Protein AF-A0A7J9J28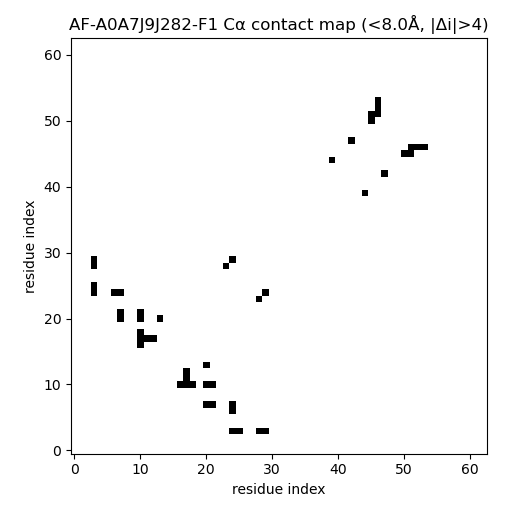2-F1 (afdb_monomer)

Foldseek 3Di:
DVVLVVQLVVLVVVPPCSVVSNVCSVPCVVVVVVVVVVCVVVDPPCVVVVVDVPDPPPPPPDD

Radius of gyration: 18.43 Å; Cα contacts (8 Å, |Δi|>4): 25; chains: 1; bounding box: 35×24×56 Å

InterPro domains:
  IPR008138 Saposin B type, region 2 [PF03489] (19-52)
  IPR008139 Saposin B type domain [PS50015] (1-56)
  IPR011001 Saposin-like [SSF47862] (2-53)
  IPR051428 Sphingolipid Activators and Surfactant Proteins [PTHR11480] (2-60)

Mean predicted aligned error: 8.11 Å

pLDDT: mean 87.69, std 15.66, range [44.69, 98.69]

Secondary structure (DSSP, 8-state):
-HHHHHHHHHGGGSGGGHHHHHHHHHHHHHHHHHHHHHHHHHS-HHHHTTSS-----------

Solvent-accessible surface area (backbone atoms only — not comparable to full-atom values): 3869 Å² total; per-residue (Å²): 112,67,68,59,54,52,50,51,57,52,21,71,73,44,70,99,39,29,68,62,42,42,49,48,47,67,68,44,42,62,58,52,50,54,53,47,50,60,47,52,77,78,38,67,62,46,41,75,70,64,76,36,82,71,70,74,83,75,75,85,70,90,131

Sequence (63 aa):
MEILELLLKGCNSVQNYVQKCKRLVFEYGPLILANAEHFLETTDVCTILHACDGGKQESVADS

Organism: NCBI:txid34283

Structure (mmCIF, N/CA/C/O backbone):
data_AF-A0A7J9J282-F1
#
_entry.id   AF-A0A7J9J282-F1
#
loop_
_atom_site.group_PDB
_atom_site.id
_atom_site.type_symbol
_atom_site.label_atom_id
_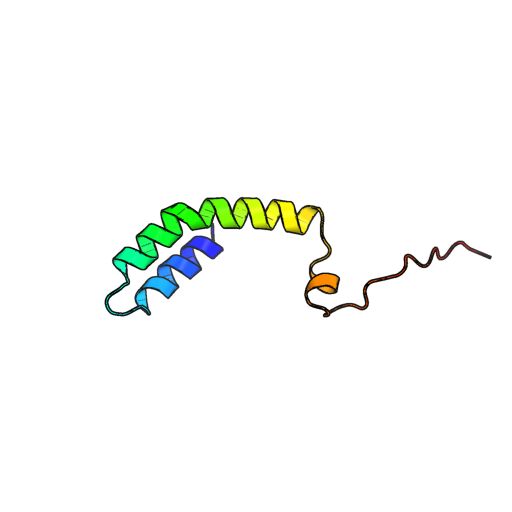atom_site.label_alt_id
_atom_site.label_comp_id
_atom_site.label_asym_id
_atom_site.label_entity_id
_atom_site.label_seq_id
_atom_site.pdbx_PDB_ins_code
_atom_site.Cartn_x
_atom_site.Cartn_y
_atom_site.Cartn_z
_atom_site.occupancy
_atom_site.B_iso_or_equiv
_atom_site.auth_seq_id
_atom_site.auth_comp_id
_atom_site.auth_asym_id
_atom_site.auth_atom_id
_atom_site.pdbx_PDB_model_num
ATOM 1 N N . MET A 1 1 ? -10.871 -2.387 -8.338 1.00 68.19 1 MET A N 1
ATOM 2 C CA . MET A 1 1 ? -10.860 -1.948 -6.918 1.00 68.19 1 MET A CA 1
ATOM 3 C C . MET A 1 1 ? -10.474 -3.060 -5.932 1.00 68.19 1 MET A C 1
ATOM 5 O O . MET A 1 1 ? -10.395 -2.777 -4.743 1.00 68.19 1 MET A O 1
ATOM 9 N N . GLU A 1 2 ? -10.154 -4.280 -6.381 1.00 90.75 2 GLU A N 1
ATOM 10 C CA . GLU A 1 2 ? -9.905 -5.444 -5.506 1.00 90.75 2 GLU A CA 1
ATOM 11 C C . GLU A 1 2 ? -8.809 -5.220 -4.447 1.00 90.75 2 GLU A C 1
ATOM 13 O O . GLU A 1 2 ? -8.971 -5.615 -3.294 1.00 90.75 2 GLU A O 1
ATOM 18 N N . ILE A 1 3 ? -7.724 -4.511 -4.786 1.00 94.69 3 ILE A N 1
ATOM 19 C CA . ILE A 1 3 ? -6.649 -4.200 -3.827 1.00 94.69 3 ILE A CA 1
ATOM 20 C C . ILE A 1 3 ? -7.156 -3.314 -2.679 1.00 94.69 3 ILE A C 1
ATOM 22 O O . ILE A 1 3 ? -6.828 -3.564 -1.521 1.00 94.69 3 ILE A O 1
ATOM 26 N N . LEU A 1 4 ? -7.991 -2.308 -2.961 1.00 96.19 4 LEU A N 1
ATOM 27 C CA . LEU A 1 4 ? -8.560 -1.453 -1.913 1.00 96.19 4 LEU A CA 1
ATOM 28 C C . LEU A 1 4 ? -9.486 -2.251 -0.993 1.00 96.19 4 LEU A C 1
ATOM 30 O O . LEU A 1 4 ? -9.440 -2.069 0.219 1.00 96.19 4 LEU A O 1
ATOM 34 N N . GLU A 1 5 ? -10.280 -3.171 -1.537 1.00 96.81 5 GLU A N 1
ATOM 35 C CA . GLU A 1 5 ? -11.140 -4.048 -0.737 1.00 96.81 5 GLU A CA 1
ATOM 36 C C . GLU A 1 5 ? -10.325 -4.973 0.175 1.00 96.81 5 GLU A C 1
ATOM 38 O O . GLU A 1 5 ? -10.644 -5.117 1.360 1.00 96.81 5 GLU A O 1
ATOM 43 N N . LEU A 1 6 ? -9.229 -5.543 -0.336 1.00 97.62 6 LEU A N 1
ATOM 44 C CA . LEU A 1 6 ? -8.297 -6.344 0.459 1.00 97.62 6 LEU A CA 1
ATOM 45 C C . LEU A 1 6 ? -7.645 -5.519 1.573 1.00 97.62 6 LEU A C 1
ATOM 47 O O . LEU A 1 6 ? -7.598 -5.971 2.719 1.00 97.62 6 LEU A O 1
ATOM 51 N N . LEU A 1 7 ? -7.203 -4.296 1.274 1.00 97.19 7 LEU A N 1
ATOM 52 C CA . LEU A 1 7 ? -6.637 -3.380 2.267 1.00 97.19 7 LEU A CA 1
ATOM 53 C C . LEU A 1 7 ? -7.669 -3.000 3.338 1.00 97.19 7 LEU A C 1
ATOM 55 O O . LEU A 1 7 ? -7.372 -3.0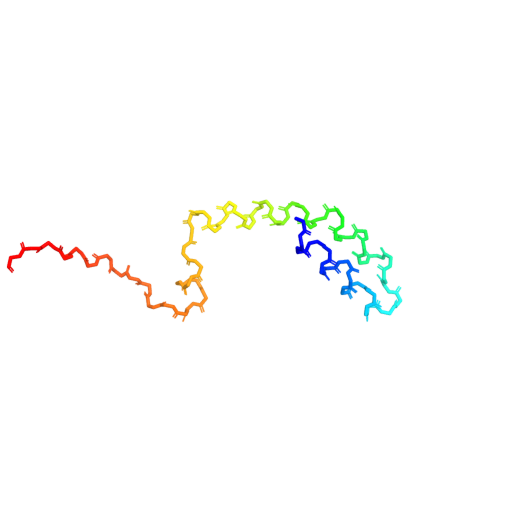51 4.532 1.00 97.19 7 LEU A O 1
ATOM 59 N N . LEU A 1 8 ? -8.908 -2.696 2.942 1.00 97.81 8 LEU A N 1
ATOM 60 C CA . LEU A 1 8 ? -10.004 -2.391 3.866 1.00 97.81 8 LEU A CA 1
ATOM 61 C C . LEU A 1 8 ? -10.365 -3.589 4.752 1.00 97.81 8 LEU A C 1
ATOM 63 O O . LEU A 1 8 ? -10.655 -3.407 5.939 1.00 97.81 8 LEU A O 1
ATOM 67 N N . LYS A 1 9 ? -10.322 -4.812 4.210 1.00 97.75 9 LYS A N 1
ATOM 68 C CA . LYS A 1 9 ? -10.487 -6.045 4.989 1.00 97.75 9 LYS A CA 1
ATOM 69 C C . LYS A 1 9 ? -9.332 -6.224 5.973 1.00 97.75 9 LYS A C 1
ATOM 71 O O . LYS A 1 9 ? -9.581 -6.511 7.143 1.00 97.75 9 LYS A O 1
ATOM 76 N N . GLY A 1 10 ? -8.097 -5.991 5.528 1.00 97.56 10 GLY A N 1
ATOM 77 C CA . GLY A 1 10 ? -6.893 -6.023 6.359 1.00 97.56 10 GLY A CA 1
ATOM 78 C C . GLY A 1 10 ? -6.926 -5.009 7.505 1.00 97.56 10 GLY A C 1
ATOM 79 O O . GLY A 1 10 ? -6.501 -5.329 8.614 1.00 97.56 10 GLY A O 1
ATOM 80 N N . CYS A 1 11 ? -7.532 -3.834 7.297 1.00 9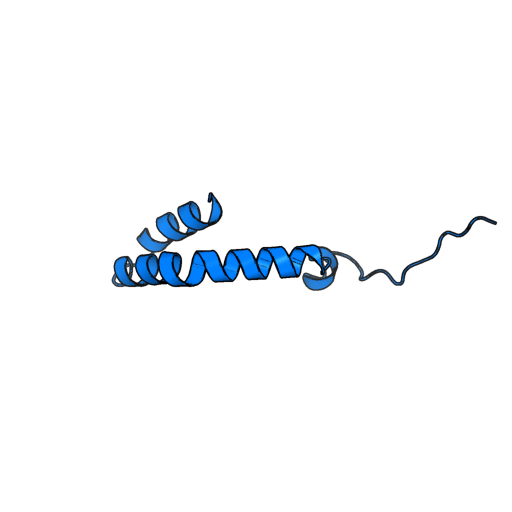8.44 11 CYS A N 1
ATOM 81 C CA . CYS A 1 11 ? -7.711 -2.839 8.354 1.00 98.44 11 CYS A CA 1
ATOM 82 C C . CYS A 1 11 ? -8.470 -3.374 9.577 1.00 98.44 11 CYS A C 1
ATOM 84 O O . CYS A 1 11 ? -8.256 -2.868 10.677 1.00 98.44 11 CYS A O 1
ATOM 86 N N . ASN A 1 12 ? -9.325 -4.394 9.422 1.00 97.31 12 ASN A N 1
ATOM 87 C CA . ASN A 1 12 ? -10.043 -5.003 10.546 1.00 97.31 12 ASN A CA 1
ATOM 88 C C . ASN A 1 12 ? -9.108 -5.760 11.512 1.00 97.31 12 ASN A C 1
ATOM 90 O O . ASN A 1 12 ? -9.478 -5.974 12.663 1.00 97.31 12 ASN A O 1
ATOM 94 N N . SER A 1 13 ? -7.894 -6.117 11.080 1.00 97.38 13 SER A N 1
ATOM 95 C CA . SER A 1 13 ? -6.878 -6.769 11.918 1.00 97.38 13 SER A CA 1
ATOM 96 C C . SER A 1 13 ? -6.057 -5.778 12.751 1.00 97.38 13 SER A C 1
ATOM 98 O O . SER A 1 13 ? -5.302 -6.184 13.632 1.00 97.38 13 SER A O 1
ATOM 100 N N . VAL A 1 14 ? -6.194 -4.469 12.508 1.00 94.88 14 VAL A N 1
ATOM 101 C CA . VAL A 1 14 ? -5.342 -3.426 13.106 1.00 94.88 14 VAL A CA 1
ATOM 102 C C . VAL A 1 14 ? -5.960 -2.859 14.394 1.00 94.88 14 VAL A C 1
ATOM 104 O O . VAL A 1 14 ? -6.015 -1.646 14.575 1.00 94.88 14 VAL A O 1
ATOM 107 N N . GLN A 1 15 ? -6.450 -3.744 15.273 1.00 92.81 15 GLN A N 1
ATOM 108 C CA . GLN A 1 15 ? -7.021 -3.482 16.612 1.00 92.81 15 GLN A CA 1
ATOM 109 C C . GLN A 1 15 ? -7.591 -2.056 16.810 1.00 92.81 15 GLN A C 1
ATOM 111 O O . GLN A 1 15 ? -8.605 -1.687 16.223 1.00 92.81 15 GLN A O 1
ATOM 116 N N . ASN A 1 16 ? -6.925 -1.220 17.613 1.00 96.94 16 ASN A N 1
ATOM 117 C CA . ASN A 1 16 ? -7.394 0.113 18.007 1.00 96.94 16 ASN A CA 1
ATOM 118 C C . ASN A 1 16 ? -7.300 1.166 16.886 1.00 96.94 16 ASN A C 1
ATOM 120 O O . ASN A 1 16 ? -7.698 2.314 17.070 1.00 96.94 16 ASN A O 1
ATOM 124 N N . TYR A 1 17 ? -6.776 0.795 15.719 1.00 97.75 17 TYR A N 1
ATOM 125 C CA . TYR A 1 17 ? -6.516 1.691 14.597 1.00 97.75 17 TYR A CA 1
ATOM 126 C C . TYR A 1 17 ? -7.379 1.400 13.374 1.00 97.75 17 TYR A C 1
ATOM 128 O O . TYR A 1 17 ? -7.160 2.027 12.343 1.00 97.75 17 TYR A O 1
ATOM 136 N N . VAL A 1 18 ? -8.381 0.518 13.466 1.00 98.19 18 VAL A N 1
ATOM 137 C CA . VAL A 1 18 ? -9.237 0.129 12.327 1.00 98.19 18 VAL A CA 1
ATOM 138 C C . VAL A 1 18 ? -9.765 1.347 11.561 1.00 98.19 18 VAL A C 1
ATOM 140 O O . VAL A 1 18 ? -9.643 1.410 10.340 1.00 98.19 18 VAL A O 1
ATOM 143 N N . GLN A 1 19 ? -10.301 2.351 12.262 1.00 98.12 19 GLN A N 1
ATOM 144 C CA . GLN A 1 19 ? -10.863 3.545 11.615 1.00 98.12 19 GLN A CA 1
ATOM 145 C C . GLN A 1 19 ? -9.790 4.450 11.004 1.00 98.12 19 GLN A C 1
ATOM 147 O O . GLN A 1 19 ? -9.963 4.956 9.895 1.00 98.12 19 GLN A O 1
ATOM 152 N N . LYS A 1 20 ? -8.652 4.615 11.690 1.00 98.38 20 LYS A N 1
ATOM 153 C CA . LYS A 1 20 ? -7.507 5.363 11.157 1.00 98.38 20 LYS A CA 1
ATOM 154 C C . LYS A 1 20 ? -6.947 4.679 9.906 1.00 98.38 20 LYS A C 1
ATOM 156 O O . LYS A 1 20 ? -6.687 5.356 8.921 1.00 98.38 20 LYS A O 1
ATOM 161 N N . CYS A 1 21 ? -6.832 3.352 9.923 1.00 98.69 21 CYS A N 1
ATOM 162 C CA . CYS A 1 21 ? -6.408 2.547 8.782 1.00 98.69 21 CYS A CA 1
ATOM 163 C C . CYS A 1 21 ? -7.345 2.743 7.590 1.00 98.69 21 CYS A C 1
ATOM 165 O O . CYS A 1 21 ? -6.884 3.115 6.517 1.00 98.69 21 CYS A O 1
ATOM 167 N N . LYS A 1 22 ? -8.664 2.590 7.784 1.00 98.50 22 LYS A N 1
ATOM 168 C CA . LYS A 1 22 ? -9.647 2.779 6.705 1.00 98.50 22 LYS A CA 1
ATOM 169 C C . LYS A 1 22 ? -9.573 4.183 6.106 1.00 98.50 22 LYS A C 1
ATOM 171 O O . LYS A 1 22 ? -9.582 4.309 4.888 1.00 98.50 22 LYS A O 1
ATOM 176 N N . ARG A 1 23 ? -9.429 5.224 6.939 1.00 98.44 23 ARG A N 1
ATOM 177 C CA . ARG A 1 23 ? -9.237 6.603 6.458 1.00 98.44 23 ARG A CA 1
ATOM 178 C C . ARG A 1 23 ? -7.994 6.722 5.573 1.00 98.44 23 ARG A C 1
ATOM 180 O O . ARG A 1 23 ? -8.106 7.251 4.476 1.00 98.44 23 ARG A O 1
ATOM 187 N N . LEU A 1 24 ? -6.852 6.195 6.015 1.00 98.25 24 LEU A N 1
ATOM 188 C CA . LEU A 1 24 ? -5.612 6.233 5.233 1.00 98.25 24 LEU A CA 1
ATOM 189 C C . LEU A 1 24 ? -5.727 5.448 3.919 1.00 98.25 24 LEU A C 1
ATOM 191 O O . LEU A 1 24 ? -5.234 5.911 2.897 1.00 98.25 24 LEU A O 1
ATOM 195 N N . VAL A 1 25 ? -6.399 4.291 3.923 1.00 98.06 25 VAL A N 1
ATOM 196 C CA . VAL A 1 25 ? -6.641 3.506 2.700 1.00 98.06 25 VAL A CA 1
ATOM 197 C C . VAL A 1 25 ? -7.496 4.288 1.705 1.00 98.06 25 VAL A C 1
ATOM 199 O O . VAL A 1 25 ? -7.180 4.282 0.521 1.00 98.0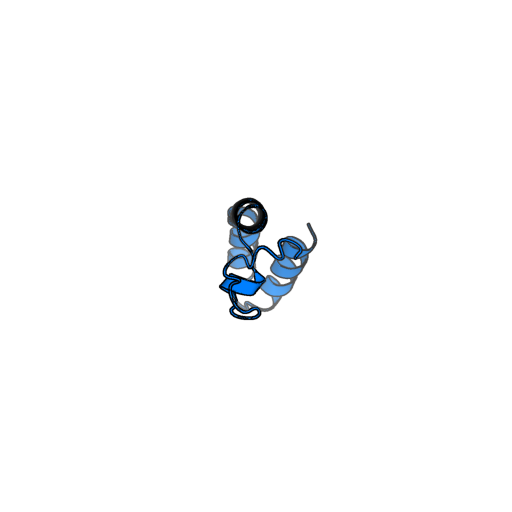6 25 VAL A O 1
ATOM 202 N N . PHE A 1 26 ? -8.535 4.996 2.154 1.00 97.31 26 PHE A N 1
ATOM 203 C CA . PHE A 1 26 ? -9.333 5.839 1.257 1.00 97.31 26 PHE A CA 1
ATOM 204 C C . PHE A 1 26 ? -8.574 7.070 0.755 1.00 97.31 26 PHE A C 1
ATOM 206 O O . PHE A 1 26 ? -8.714 7.430 -0.408 1.00 97.31 26 PHE A O 1
ATOM 213 N N . GLU A 1 27 ? -7.783 7.710 1.615 1.00 97.50 27 GLU A N 1
ATOM 214 C CA . GLU A 1 27 ? -7.069 8.947 1.288 1.00 97.50 27 GLU A CA 1
ATOM 215 C C . GLU A 1 27 ? -5.872 8.702 0.363 1.00 97.50 27 GLU A C 1
ATOM 217 O O . GLU A 1 27 ? -5.706 9.391 -0.640 1.00 97.50 27 GLU A O 1
ATOM 222 N N . TYR A 1 28 ? -5.057 7.694 0.671 1.00 97.94 28 TYR A N 1
ATOM 223 C CA . TYR A 1 28 ? -3.792 7.455 -0.022 1.00 97.94 28 TYR A CA 1
ATOM 224 C C . TYR A 1 28 ? -3.813 6.237 -0.938 1.00 97.94 28 TYR A C 1
ATOM 226 O O . TYR A 1 28 ? -3.030 6.192 -1.882 1.00 97.94 28 TYR A O 1
ATOM 234 N N . GLY A 1 29 ? -4.697 5.262 -0.704 1.00 96.50 29 GLY A N 1
ATOM 235 C CA . GLY A 1 29 ? -4.773 4.043 -1.511 1.00 96.50 29 GLY A CA 1
ATOM 236 C C . GLY A 1 29 ? -4.942 4.324 -3.009 1.00 96.50 29 GLY A C 1
ATOM 237 O O . GLY A 1 29 ? -4.117 3.843 -3.782 1.00 96.50 29 GLY A O 1
ATOM 238 N N . PRO A 1 30 ? -5.929 5.134 -3.441 1.00 96.00 30 PRO A N 1
ATOM 239 C CA . PRO A 1 30 ? -6.097 5.473 -4.854 1.00 96.00 30 PRO A CA 1
ATOM 240 C C . PRO A 1 30 ? -4.868 6.155 -5.469 1.00 96.00 30 PRO A C 1
ATOM 242 O O . PRO A 1 30 ? -4.454 5.790 -6.564 1.00 96.00 30 PRO A O 1
ATOM 245 N N . LEU A 1 31 ? -4.252 7.101 -4.749 1.00 95.81 31 LEU A N 1
ATOM 246 C CA . LEU A 1 31 ? -3.065 7.820 -5.220 1.00 95.81 31 LEU A CA 1
ATOM 247 C C . LEU A 1 31 ? -1.859 6.883 -5.376 1.00 95.81 31 LEU A C 1
ATOM 249 O O . LEU A 1 31 ? -1.159 6.936 -6.382 1.00 95.81 31 LEU A O 1
ATOM 253 N N . ILE A 1 32 ? -1.622 6.014 -4.391 1.00 95.88 32 ILE A N 1
ATOM 254 C CA . ILE A 1 32 ? -0.528 5.038 -4.428 1.00 95.88 32 ILE A CA 1
ATOM 255 C C . ILE A 1 32 ? -0.732 4.055 -5.577 1.00 95.88 32 ILE A C 1
ATOM 257 O O . ILE A 1 32 ? 0.228 3.765 -6.280 1.00 95.88 32 ILE A O 1
ATOM 261 N N . LEU A 1 33 ? -1.956 3.562 -5.782 1.00 94.62 33 LEU A N 1
ATOM 262 C CA . LEU A 1 33 ? -2.246 2.617 -6.859 1.00 94.62 33 LEU A CA 1
ATOM 263 C C . LEU A 1 33 ? -2.055 3.249 -8.239 1.00 94.62 33 LEU A C 1
ATOM 265 O O . LEU A 1 33 ? -1.385 2.646 -9.065 1.00 94.62 33 LEU A O 1
ATOM 269 N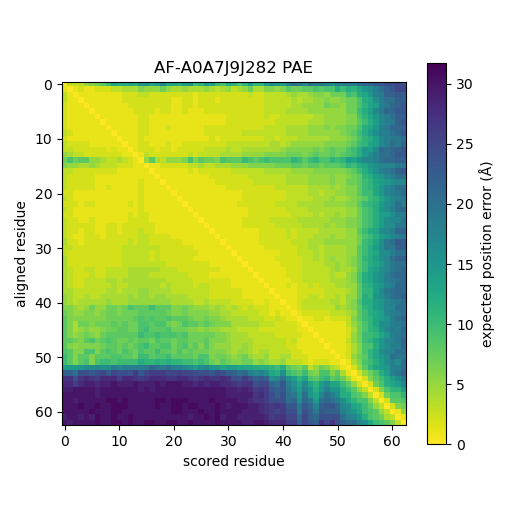 N . ALA A 1 34 ? -2.534 4.476 -8.459 1.00 94.19 34 ALA A N 1
ATOM 270 C CA . ALA A 1 34 ? -2.303 5.185 -9.720 1.00 94.19 34 ALA A CA 1
ATOM 271 C C . ALA A 1 34 ? -0.803 5.418 -9.985 1.00 94.19 34 ALA A C 1
ATOM 273 O O . ALA A 1 34 ? -0.314 5.199 -11.092 1.00 94.19 34 ALA A O 1
ATOM 274 N N . ASN A 1 35 ? -0.046 5.809 -8.954 1.00 93.19 35 ASN A N 1
ATOM 275 C CA . ASN A 1 35 ? 1.405 5.972 -9.070 1.00 93.19 35 ASN A CA 1
ATOM 276 C C . ASN A 1 35 ? 2.120 4.635 -9.314 1.00 93.19 35 ASN A C 1
ATOM 278 O O . ASN A 1 35 ? 3.101 4.594 -10.051 1.00 93.19 35 ASN A O 1
ATOM 282 N N . ALA A 1 36 ? 1.646 3.550 -8.696 1.00 92.81 36 ALA A N 1
ATOM 283 C CA . ALA A 1 36 ? 2.185 2.211 -8.895 1.00 92.81 36 ALA A CA 1
ATOM 284 C C . ALA A 1 36 ? 1.898 1.696 -10.310 1.00 92.81 36 ALA A C 1
ATOM 286 O O . ALA A 1 36 ? 2.802 1.152 -10.929 1.00 92.81 36 ALA A O 1
ATOM 287 N N . GLU A 1 37 ? 0.696 1.909 -10.848 1.00 92.25 37 GLU A N 1
ATOM 288 C CA . GLU A 1 37 ? 0.364 1.583 -12.241 1.00 92.25 37 GLU A CA 1
ATOM 289 C C . GLU A 1 37 ? 1.308 2.311 -13.205 1.00 92.25 37 GLU A C 1
ATOM 291 O O . GLU A 1 37 ? 2.010 1.657 -13.971 1.00 92.25 37 GLU A O 1
ATOM 296 N N . HIS A 1 38 ? 1.446 3.635 -13.076 1.00 93.44 38 HIS A N 1
ATOM 297 C CA . HIS A 1 38 ? 2.377 4.421 -13.897 1.00 93.44 38 HIS A CA 1
ATOM 298 C C . HIS A 1 38 ? 3.839 3.951 -13.763 1.00 93.44 38 HIS A C 1
ATOM 300 O O . HIS A 1 38 ? 4.610 3.931 -14.727 1.00 93.44 38 HIS A O 1
ATOM 306 N N . PHE A 1 39 ? 4.258 3.575 -12.553 1.00 92.44 39 PHE A N 1
ATOM 307 C CA . PHE A 1 39 ? 5.590 3.024 -12.331 1.00 92.44 39 PHE A CA 1
ATOM 308 C C . PHE A 1 39 ? 5.773 1.694 -13.072 1.00 92.44 39 PHE A C 1
ATOM 310 O O . PHE A 1 39 ? 6.759 1.525 -13.784 1.00 92.44 39 PHE A O 1
ATOM 317 N N . LEU A 1 40 ? 4.812 0.779 -12.954 1.00 92.38 40 LEU A N 1
ATOM 318 C CA . LEU A 1 40 ? 4.857 -0.550 -13.567 1.00 92.38 40 LEU A CA 1
ATOM 319 C C . LEU A 1 40 ? 4.732 -0.513 -15.097 1.00 92.38 40 LEU A C 1
ATOM 321 O O . LEU A 1 40 ? 5.291 -1.374 -15.766 1.00 92.38 40 LEU A O 1
ATOM 325 N N . GLU A 1 41 ? 4.061 0.488 -15.668 1.00 91.94 41 GLU A N 1
ATOM 326 C CA . GLU A 1 41 ? 4.017 0.701 -17.124 1.00 91.94 41 GLU A CA 1
ATOM 327 C C . GLU A 1 41 ? 5.399 0.989 -17.720 1.00 91.94 41 GLU A C 1
ATOM 329 O O . GLU A 1 41 ? 5.682 0.641 -18.865 1.00 91.94 41 GLU A O 1
ATOM 334 N N . THR A 1 42 ? 6.265 1.642 -16.946 1.00 90.69 42 THR A N 1
ATOM 335 C CA . THR A 1 42 ? 7.573 2.125 -17.408 1.00 90.69 42 THR A CA 1
ATOM 336 C C . THR A 1 42 ? 8.738 1.296 -16.880 1.00 90.69 42 THR A C 1
ATOM 338 O O . THR A 1 42 ? 9.886 1.531 -17.259 1.00 90.69 42 THR A O 1
ATOM 341 N N . THR A 1 43 ? 8.455 0.323 -16.015 1.00 89.6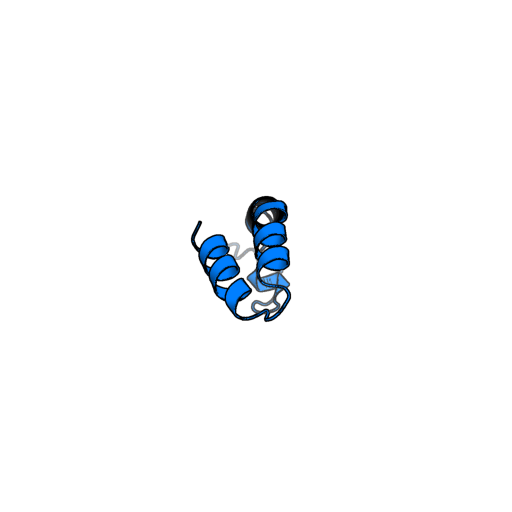9 43 THR A N 1
ATOM 342 C CA . THR A 1 43 ? 9.466 -0.365 -15.223 1.00 89.69 43 THR A CA 1
ATOM 343 C C . THR A 1 43 ? 9.192 -1.859 -15.151 1.00 89.69 43 THR A C 1
ATOM 345 O O . THR A 1 43 ? 8.138 -2.283 -14.681 1.00 89.69 43 THR A O 1
ATOM 348 N N . ASP A 1 44 ? 10.174 -2.675 -15.542 1.00 90.19 44 ASP A N 1
ATOM 349 C CA . ASP A 1 44 ? 10.087 -4.122 -15.357 1.00 90.19 44 ASP A CA 1
ATOM 350 C C . ASP A 1 44 ? 10.203 -4.487 -13.869 1.00 90.19 44 ASP A C 1
ATOM 352 O O . ASP A 1 44 ? 11.278 -4.465 -13.257 1.00 90.19 44 ASP A O 1
ATOM 356 N N . VAL A 1 45 ? 9.060 -4.851 -13.289 1.00 90.06 45 VAL A N 1
ATOM 357 C CA . VAL A 1 45 ? 8.951 -5.250 -11.886 1.00 90.06 45 VAL A CA 1
ATOM 358 C C . VAL A 1 45 ? 9.778 -6.495 -11.569 1.00 90.06 45 VAL A C 1
ATOM 360 O O . VAL A 1 45 ? 10.261 -6.622 -10.446 1.00 90.06 45 VAL A O 1
ATOM 363 N N . CYS A 1 46 ? 9.992 -7.395 -12.536 1.00 90.62 46 CYS A N 1
ATOM 364 C CA . CYS A 1 46 ? 10.765 -8.610 -12.304 1.00 90.62 46 CYS A CA 1
ATOM 365 C C . CYS A 1 46 ? 12.243 -8.284 -12.072 1.00 90.62 46 CYS A C 1
ATOM 367 O O . CYS A 1 46 ? 12.860 -8.807 -11.143 1.00 90.62 46 CYS A O 1
ATOM 369 N N . THR A 1 47 ? 12.785 -7.357 -12.862 1.00 89.75 47 THR A N 1
ATOM 370 C CA . THR A 1 47 ? 14.147 -6.846 -12.688 1.00 89.75 47 THR A CA 1
ATOM 371 C C . THR A 1 47 ? 14.302 -6.085 -11.365 1.00 89.75 47 THR A C 1
ATOM 373 O O . THR A 1 47 ? 15.274 -6.307 -10.645 1.00 89.75 47 THR A O 1
ATOM 376 N N . ILE A 1 48 ? 13.340 -5.230 -10.990 1.00 90.56 48 ILE A N 1
ATOM 377 C CA . ILE A 1 48 ? 13.406 -4.471 -9.722 1.00 90.56 48 ILE A CA 1
ATOM 378 C C . ILE A 1 48 ? 13.325 -5.362 -8.492 1.00 90.56 48 ILE A C 1
ATOM 380 O O . ILE A 1 48 ? 14.014 -5.121 -7.502 1.00 90.56 48 ILE A O 1
ATOM 384 N N . LEU A 1 49 ? 12.484 -6.391 -8.539 1.00 91.56 49 LEU A N 1
ATOM 385 C CA . LEU A 1 49 ? 12.393 -7.365 -7.459 1.00 91.56 49 LEU A CA 1
ATOM 386 C C . LEU A 1 49 ? 13.556 -8.367 -7.477 1.00 91.56 49 LEU A C 1
ATOM 388 O O . LEU A 1 49 ? 13.566 -9.277 -6.651 1.00 91.56 49 LEU A O 1
ATOM 392 N N . HIS A 1 50 ? 14.515 -8.214 -8.401 1.00 90.44 50 HIS A N 1
ATOM 393 C CA . HIS A 1 50 ? 15.607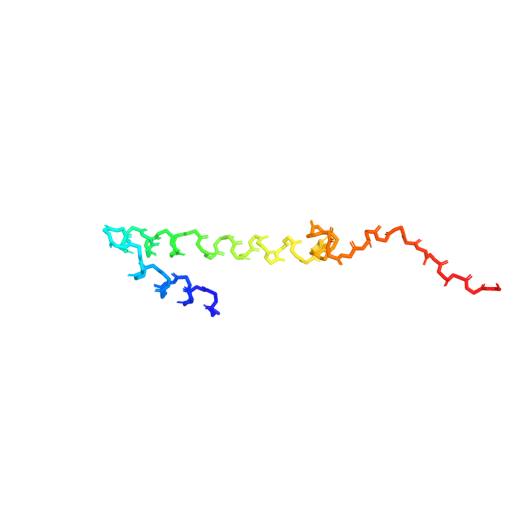 -9.157 -8.647 1.00 90.44 50 HIS A CA 1
ATOM 394 C C . HIS A 1 50 ? 15.119 -10.600 -8.863 1.00 90.44 50 HIS A C 1
ATOM 396 O O . HIS A 1 50 ? 15.824 -11.562 -8.569 1.00 90.44 50 HIS A O 1
ATOM 402 N N . ALA A 1 51 ? 13.892 -10.748 -9.362 1.00 91.75 51 ALA A N 1
ATOM 403 C CA . ALA A 1 51 ? 13.305 -12.026 -9.741 1.00 91.75 51 ALA A CA 1
ATOM 404 C C . ALA A 1 51 ? 13.738 -12.452 -11.155 1.00 91.75 51 ALA A C 1
ATOM 406 O O . ALA A 1 51 ? 13.691 -13.638 -11.476 1.00 91.75 51 ALA A O 1
ATOM 407 N N . CYS A 1 52 ? 14.174 -11.493 -11.975 1.00 91.50 52 CYS A N 1
ATOM 408 C CA . CYS A 1 52 ? 14.782 -11.706 -13.281 1.00 91.50 52 CYS A CA 1
ATOM 409 C C . CYS A 1 52 ? 16.170 -11.061 -13.302 1.00 91.50 52 CYS A C 1
ATOM 411 O O . CYS A 1 52 ? 16.376 -9.999 -12.707 1.00 91.50 52 CYS A O 1
ATOM 413 N N . ASP A 1 53 ? 17.105 -11.668 -14.031 1.00 81.06 53 ASP A N 1
ATOM 414 C CA . ASP A 1 53 ? 18.350 -10.993 -14.376 1.00 81.06 53 ASP A CA 1
ATOM 415 C C . ASP A 1 53 ? 18.011 -9.802 -15.277 1.00 81.06 53 ASP A C 1
ATOM 417 O O . ASP A 1 53 ? 17.366 -9.960 -16.315 1.00 81.06 53 ASP A O 1
ATOM 421 N N . GLY A 1 54 ? 18.401 -8.598 -14.849 1.00 65.88 54 GLY A N 1
ATOM 422 C CA . GLY A 1 54 ? 18.146 -7.363 -15.583 1.00 65.88 54 GLY A CA 1
ATOM 423 C C . GLY A 1 54 ? 18.851 -7.413 -16.928 1.00 65.88 54 GLY A C 1
ATOM 424 O O . GLY A 1 54 ? 20.054 -7.161 -17.008 1.00 65.88 54 GLY A O 1
ATOM 425 N N . GLY A 1 55 ? 18.114 -7.798 -17.967 1.00 57.31 55 GLY A N 1
ATOM 426 C CA . GLY A 1 55 ? 18.664 -8.037 -19.288 1.00 57.31 55 GLY A CA 1
ATOM 427 C C . GLY A 1 55 ? 19.449 -6.823 -19.771 1.00 57.31 55 GLY A C 1
ATOM 428 O O . GLY A 1 55 ? 18.878 -5.782 -20.092 1.00 57.31 55 GLY A O 1
ATOM 429 N N . LYS A 1 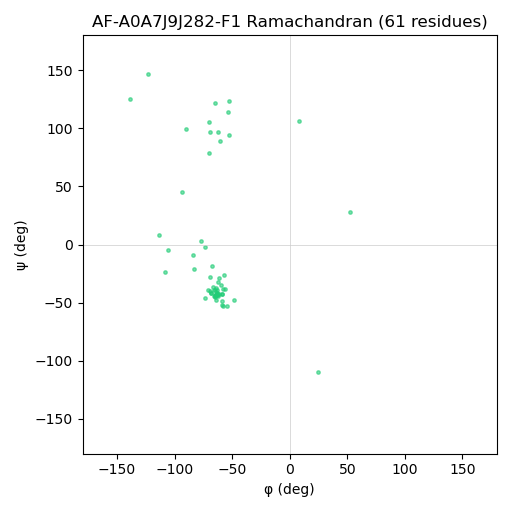56 ? 20.769 -6.982 -19.928 1.00 52.94 56 LYS A N 1
ATOM 430 C CA . LYS A 1 56 ? 21.407 -6.369 -21.090 1.00 52.94 56 LYS A CA 1
ATOM 431 C C . LYS A 1 56 ? 20.596 -6.857 -22.276 1.00 52.94 56 LYS A C 1
ATOM 433 O O . LYS A 1 56 ? 20.404 -8.058 -22.430 1.00 52.94 56 LYS A O 1
ATOM 438 N N . GLN A 1 57 ? 20.079 -5.925 -23.054 1.00 54.44 57 GLN A N 1
ATOM 439 C CA . GLN A 1 57 ? 19.366 -6.217 -24.278 1.00 54.44 57 GLN A CA 1
ATOM 440 C C . GLN A 1 57 ? 20.333 -6.942 -25.225 1.00 54.44 57 GLN A C 1
ATOM 442 O O . GLN A 1 57 ? 21.081 -6.309 -25.964 1.00 54.44 57 GLN A O 1
ATOM 447 N N . GLU A 1 58 ? 20.385 -8.273 -25.149 1.00 50.44 58 GLU A N 1
ATOM 448 C CA . GLU A 1 58 ? 20.967 -9.096 -26.196 1.00 50.44 58 GLU A CA 1
ATOM 449 C C . GLU A 1 58 ? 20.021 -8.979 -27.381 1.00 50.44 58 GLU A C 1
ATOM 451 O O . GLU A 1 58 ? 18.974 -9.619 -27.471 1.00 50.44 58 GLU A O 1
ATOM 456 N N . SER A 1 59 ? 20.388 -8.078 -28.286 1.00 49.75 59 SER A N 1
ATOM 457 C CA . SER A 1 59 ? 20.015 -8.177 -29.679 1.00 49.75 59 SER A CA 1
ATOM 458 C C . SER A 1 59 ? 20.420 -9.566 -30.169 1.00 49.75 59 SER A C 1
ATOM 460 O O . SER A 1 59 ? 21.558 -9.772 -30.589 1.00 49.75 59 SER A O 1
ATOM 462 N N . VAL A 1 60 ? 19.491 -10.518 -30.138 1.00 55.16 60 VAL A N 1
ATOM 463 C CA . VAL A 1 60 ? 19.539 -11.654 -31.055 1.00 55.16 60 VAL A CA 1
ATOM 464 C C . VAL A 1 60 ? 19.210 -11.081 -32.432 1.00 55.16 60 VAL A C 1
ATOM 466 O O . VAL A 1 60 ? 18.072 -11.099 -32.892 1.00 55.16 60 VAL A O 1
ATOM 469 N N . ALA A 1 61 ? 20.217 -10.456 -33.038 1.00 55.78 61 ALA A N 1
ATOM 470 C CA . ALA A 1 61 ? 20.275 -10.224 -34.464 1.00 55.78 61 ALA A CA 1
ATOM 471 C C . ALA A 1 61 ? 20.982 -11.442 -35.061 1.00 55.78 61 ALA A C 1
ATOM 473 O O . ALA A 1 61 ? 22.193 -11.591 -34.941 1.00 55.78 61 ALA A O 1
ATOM 474 N N . ASP A 1 62 ? 20.156 -12.345 -35.579 1.00 49.50 62 ASP A N 1
ATOM 475 C CA . ASP A 1 62 ? 20.355 -13.126 -36.801 1.00 49.50 62 ASP A CA 1
ATOM 476 C C . ASP A 1 62 ? 21.749 -13.003 -37.461 1.00 49.50 62 ASP A C 1
ATOM 478 O O . ASP A 1 62 ? 22.051 -11.971 -38.069 1.00 49.50 62 ASP A O 1
ATOM 482 N N . SER A 1 63 ? 22.585 -14.047 -37.336 1.00 44.69 63 SER A N 1
ATOM 483 C CA . SER A 1 63 ? 23.588 -14.548 -38.310 1.00 44.69 63 SER A CA 1
ATOM 484 C C . SER A 1 63 ? 24.326 -15.773 -37.764 1.00 44.69 63 SER A C 1
ATOM 486 O O . SER A 1 63 ? 24.900 -15.670 -36.657 1.00 44.69 63 SER A O 1
#